Protein AF-R5LLA3-F1 (afdb_monomer)

Nearest PDB structures (foldseek):
  4fir-assembly1_E  TM=3.967E-01  e=8.556E+00  Pyrococcus horikoshii OT3

pLDDT: mean 88.94, std 10.16, range [56.47, 97.12]

Sequence (94 aa):
MMDELNIVFNDYIDAYKDLDIAEKRKEMINNIKEMIAMIEQMATDEGIVLNYLRSREILDLDEGQESEDDYLEALLVYVENFKNILGQYLDKRK

Solvent-accessible surface area (backbone atoms only — not comparable to full-atom values): 5451 Å² total; per-residue (Å²): 116,74,62,60,57,50,48,55,51,49,53,50,52,54,56,55,67,73,45,55,72,35,56,45,53,47,49,56,54,48,55,51,49,51,57,40,50,54,52,50,52,57,27,53,78,69,74,49,88,80,72,80,72,87,65,71,54,72,75,64,70,55,86,45,72,46,53,71,65,56,49,52,51,24,51,50,50,54,53,52,34,41,52,49,39,52,49,53,51,62,62,73,72,109

Foldseek 3Di:
DVVVVVVVVVVVVVVLVPDDQLVVLVVLLVVLVVLLVVLVVVCVVVVHDFDFDDDPLCVPSPSSPDDPVSSVVNSVRSVVRSVRSVVSSVVVVD

Mean predicted aligned error: 5.15 Å

Structure (mmCIF, N/CA/C/O backbone):
data_AF-R5LLA3-F1
#
_entry.id   AF-R5LLA3-F1
#
loop_
_atom_site.group_PDB
_atom_site.id
_atom_site.type_symbol
_atom_site.label_atom_id
_atom_site.label_alt_id
_atom_site.label_comp_id
_atom_site.label_asym_id
_atom_site.label_entity_id
_atom_site.label_seq_id
_atom_site.pdbx_PDB_ins_code
_atom_site.Cartn_x
_atom_site.Cartn_y
_atom_site.Cartn_z
_atom_site.occupancy
_atom_site.B_iso_or_equiv
_atom_site.auth_seq_id
_atom_site.auth_comp_id
_atom_site.auth_asym_id
_atom_site.auth_atom_id
_atom_site.pdbx_PDB_model_num
ATOM 1 N N . MET A 1 1 ? 5.971 -27.893 4.374 1.00 56.47 1 MET A N 1
ATOM 2 C CA . MET A 1 1 ? 5.120 -26.682 4.429 1.00 56.47 1 MET A CA 1
ATOM 3 C C . MET A 1 1 ? 5.923 -25.388 4.464 1.00 56.47 1 MET A C 1
ATOM 5 O O . MET A 1 1 ? 5.511 -24.475 3.771 1.00 56.47 1 MET A O 1
ATOM 9 N N . MET A 1 2 ? 7.051 -25.283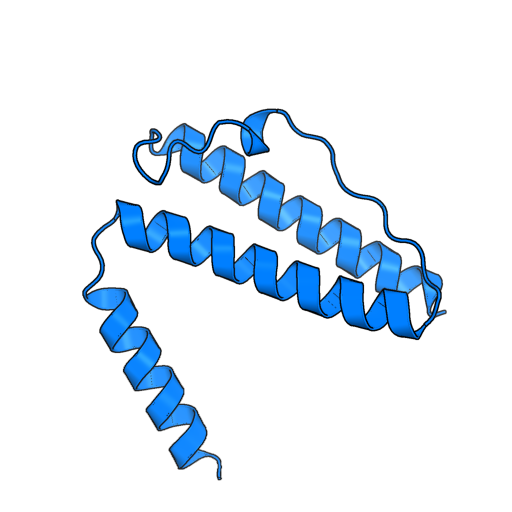 5.188 1.00 59.12 2 MET A N 1
ATOM 10 C CA . MET A 1 2 ? 7.887 -24.066 5.122 1.00 59.12 2 MET A CA 1
ATOM 11 C C . MET A 1 2 ? 8.579 -23.879 3.753 1.00 59.12 2 MET A C 1
ATOM 13 O O . MET A 1 2 ? 8.808 -22.749 3.341 1.00 59.12 2 MET A O 1
ATOM 17 N N . ASP A 1 3 ? 8.854 -24.967 3.023 1.00 79.25 3 ASP A N 1
ATOM 18 C CA . ASP A 1 3 ? 9.576 -24.903 1.741 1.00 79.25 3 ASP A CA 1
ATOM 19 C C . ASP A 1 3 ? 8.727 -24.393 0.568 1.00 79.25 3 ASP A C 1
ATOM 21 O O . ASP A 1 3 ? 9.214 -23.591 -0.216 1.00 79.25 3 ASP A O 1
ATOM 25 N N . GLU A 1 4 ? 7.453 -24.783 0.457 1.00 85.44 4 GLU A N 1
ATOM 26 C CA . GLU A 1 4 ? 6.585 -24.345 -0.654 1.00 85.44 4 GLU A CA 1
ATOM 27 C C . GLU A 1 4 ? 6.253 -22.851 -0.575 1.00 85.44 4 GLU A C 1
ATOM 29 O O . GLU A 1 4 ? 6.324 -22.155 -1.583 1.00 85.44 4 GLU A O 1
ATOM 34 N N . LEU A 1 5 ? 5.957 -22.337 0.625 1.00 87.25 5 LEU A N 1
ATOM 35 C CA . LEU A 1 5 ? 5.698 -20.909 0.825 1.00 87.25 5 LEU A CA 1
ATOM 36 C C . LEU A 1 5 ? 6.935 -20.065 0.485 1.00 87.25 5 LEU A C 1
ATOM 38 O O . LEU A 1 5 ? 6.816 -19.026 -0.158 1.00 87.25 5 LEU A O 1
ATOM 42 N N . ASN A 1 6 ? 8.121 -20.533 0.884 1.00 90.88 6 ASN A N 1
ATOM 43 C CA . ASN A 1 6 ? 9.377 -19.862 0.564 1.00 90.88 6 ASN A CA 1
ATOM 44 C C . ASN A 1 6 ? 9.693 -19.910 -0.937 1.00 90.88 6 ASN A C 1
ATOM 46 O O . ASN A 1 6 ? 10.212 -18.930 -1.460 1.00 90.88 6 ASN A O 1
ATOM 50 N N . ILE A 1 7 ? 9.377 -21.009 -1.633 1.00 93.00 7 ILE A N 1
ATOM 51 C CA . ILE A 1 7 ? 9.528 -21.097 -3.094 1.00 93.00 7 ILE A CA 1
ATOM 52 C C . ILE A 1 7 ? 8.633 -20.059 -3.775 1.00 93.00 7 ILE A C 1
ATOM 54 O O . ILE A 1 7 ? 9.143 -19.234 -4.523 1.00 93.00 7 ILE A O 1
ATOM 58 N N . VAL A 1 8 ? 7.339 -20.022 -3.442 1.00 94.00 8 VAL A N 1
ATOM 59 C CA . VAL A 1 8 ? 6.392 -19.059 -4.033 1.00 94.00 8 VAL A CA 1
ATOM 60 C C . VAL A 1 8 ? 6.809 -17.614 -3.752 1.00 94.00 8 VAL A C 1
ATOM 62 O O . VAL A 1 8 ? 6.733 -16.763 -4.635 1.00 94.00 8 VAL A O 1
ATOM 65 N N . PHE A 1 9 ? 7.282 -17.324 -2.537 1.00 92.75 9 PHE A N 1
ATOM 66 C CA . PHE A 1 9 ? 7.780 -15.993 -2.202 1.00 92.75 9 PHE A CA 1
ATOM 67 C C . PHE A 1 9 ? 9.040 -15.625 -2.997 1.00 92.75 9 PHE A C 1
ATOM 69 O O . PHE A 1 9 ? 9.154 -14.497 -3.470 1.00 92.75 9 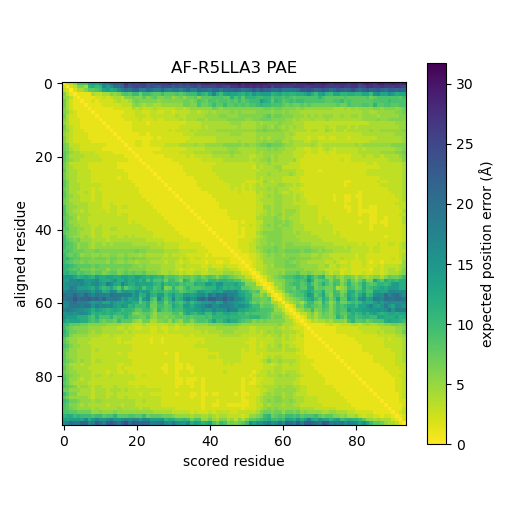PHE A O 1
ATOM 76 N N . ASN A 1 10 ? 9.974 -16.559 -3.180 1.00 95.25 10 ASN A N 1
ATOM 77 C CA . ASN A 1 10 ? 11.164 -16.316 -3.995 1.00 95.25 10 ASN A CA 1
ATOM 78 C C . ASN A 1 10 ? 10.806 -16.092 -5.469 1.00 95.25 10 ASN A C 1
ATOM 80 O O . ASN A 1 10 ? 11.331 -15.154 -6.061 1.00 95.25 10 ASN A O 1
ATOM 84 N N . ASP A 1 11 ? 9.875 -16.873 -6.022 1.00 95.50 11 ASP A N 1
ATOM 85 C CA . ASP A 1 11 ? 9.383 -16.695 -7.394 1.00 95.50 11 ASP A CA 1
ATOM 86 C C . ASP A 1 11 ? 8.740 -15.309 -7.574 1.00 95.50 11 ASP A C 1
ATOM 88 O O . ASP A 1 11 ? 8.994 -14.623 -8.564 1.00 95.50 11 ASP A O 1
ATOM 92 N N . TYR A 1 12 ? 7.958 -14.855 -6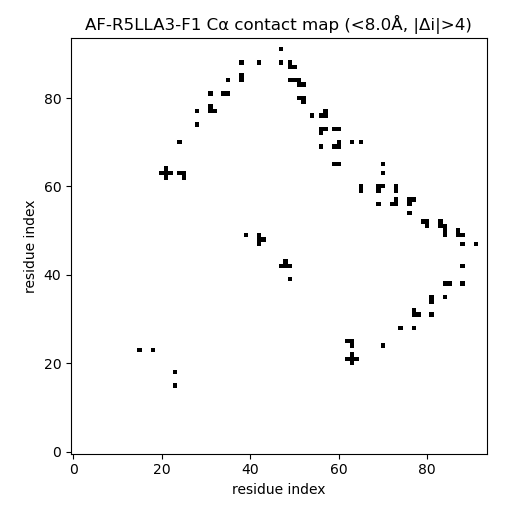.587 1.00 94.38 12 TYR A N 1
ATOM 93 C CA . TYR A 1 12 ? 7.409 -13.497 -6.558 1.00 94.38 12 TYR A CA 1
ATOM 94 C C . TYR A 1 12 ? 8.514 -12.429 -6.536 1.00 94.38 12 TYR A C 1
ATOM 96 O O . TYR A 1 12 ? 8.463 -11.466 -7.299 1.00 94.38 12 TYR A O 1
ATOM 104 N N . ILE A 1 13 ? 9.541 -12.603 -5.698 1.00 96.19 13 ILE A N 1
ATOM 105 C CA . ILE A 1 13 ? 10.670 -11.668 -5.616 1.00 96.19 13 ILE A CA 1
ATOM 106 C C . ILE A 1 13 ? 11.473 -11.637 -6.920 1.00 96.19 13 ILE A C 1
ATOM 108 O O . ILE A 1 13 ? 11.916 -10.564 -7.332 1.00 96.19 13 ILE A O 1
ATOM 112 N N . ASP A 1 14 ? 11.674 -12.778 -7.572 1.00 96.69 14 ASP A N 1
ATOM 113 C CA . ASP A 1 14 ? 12.371 -12.837 -8.854 1.00 96.69 14 ASP A CA 1
ATOM 114 C C . ASP A 1 14 ? 11.555 -12.152 -9.958 1.00 96.69 14 ASP A C 1
ATOM 116 O O . ASP A 1 14 ? 12.100 -11.305 -10.664 1.00 96.69 14 ASP A O 1
ATOM 120 N N . ALA A 1 15 ? 10.238 -12.372 -10.010 1.00 95.94 15 ALA A N 1
ATOM 121 C CA . ALA A 1 15 ? 9.352 -11.628 -10.905 1.00 95.94 15 ALA A CA 1
ATOM 122 C C . ALA A 1 15 ? 9.387 -10.110 -10.634 1.00 95.94 15 ALA A C 1
ATOM 124 O O . ALA A 1 15 ? 9.473 -9.314 -11.567 1.00 95.94 15 ALA A O 1
ATOM 125 N N . TYR A 1 16 ? 9.392 -9.694 -9.362 1.00 96.44 16 TYR A N 1
ATOM 126 C CA . TYR A 1 16 ? 9.497 -8.283 -8.982 1.00 96.44 16 TYR A CA 1
ATOM 127 C C . TYR A 1 16 ? 10.817 -7.651 -9.441 1.00 96.44 16 TYR A C 1
ATOM 129 O O . TYR A 1 16 ? 10.839 -6.493 -9.858 1.00 96.44 16 TYR A O 1
ATOM 137 N N . LYS A 1 17 ? 11.941 -8.380 -9.385 1.00 96.38 17 LYS A N 1
ATOM 138 C CA . LYS A 1 17 ? 13.243 -7.864 -9.850 1.00 96.38 17 LYS A CA 1
ATOM 139 C C . LYS A 1 17 ? 13.230 -7.537 -11.340 1.00 96.38 17 LYS A C 1
ATOM 141 O O . LYS A 1 17 ? 13.865 -6.545 -11.711 1.00 96.38 17 LYS A O 1
ATOM 146 N N . ASP A 1 18 ? 12.501 -8.316 -12.132 1.00 97.12 18 ASP A N 1
ATOM 147 C CA . ASP A 1 18 ? 12.412 -8.174 -13.586 1.00 97.12 18 ASP A CA 1
ATOM 148 C C . ASP A 1 18 ? 11.497 -7.020 -14.036 1.00 97.12 18 ASP A C 1
ATOM 150 O O . ASP A 1 18 ? 11.568 -6.596 -15.190 1.00 97.12 18 ASP A O 1
ATOM 154 N N . LEU A 1 19 ? 10.684 -6.461 -13.132 1.00 96.50 19 LEU A N 1
ATOM 155 C CA . LEU A 1 19 ? 9.875 -5.272 -13.405 1.00 96.50 19 LEU A CA 1
ATOM 156 C C . LEU A 1 19 ? 10.744 -4.028 -13.646 1.00 96.50 19 LEU A C 1
ATOM 158 O O . LEU A 1 19 ? 11.806 -3.839 -13.033 1.00 96.50 19 LEU A O 1
ATOM 162 N N . ASP A 1 20 ? 10.254 -3.125 -14.494 1.00 95.44 20 ASP A N 1
ATOM 163 C CA . ASP A 1 20 ? 10.830 -1.789 -14.614 1.00 95.44 20 ASP A CA 1
ATOM 164 C C . ASP A 1 20 ? 10.533 -0.927 -13.369 1.00 95.44 20 ASP A C 1
ATOM 166 O O . ASP A 1 20 ? 9.815 -1.328 -12.451 1.00 95.44 20 ASP A O 1
ATOM 170 N N . ILE A 1 21 ? 11.145 0.257 -13.289 1.00 92.19 21 ILE A N 1
ATOM 171 C CA . ILE A 1 21 ? 10.991 1.131 -12.118 1.00 92.19 21 ILE A CA 1
ATOM 172 C C . ILE A 1 21 ? 9.552 1.633 -11.956 1.00 92.19 21 ILE A C 1
ATOM 174 O O . ILE A 1 21 ? 9.091 1.730 -10.820 1.00 92.19 21 ILE A O 1
ATOM 178 N N . ALA A 1 22 ? 8.842 1.924 -13.046 1.00 90.75 22 ALA A N 1
ATOM 179 C CA . ALA A 1 22 ? 7.469 2.416 -12.978 1.00 90.75 22 ALA A CA 1
ATOM 180 C C . ALA A 1 22 ? 6.537 1.333 -12.410 1.00 90.75 22 ALA A C 1
ATOM 182 O O . ALA A 1 22 ? 5.753 1.592 -11.498 1.00 90.75 22 ALA A O 1
ATOM 183 N N . GLU A 1 23 ? 6.690 0.094 -12.871 1.00 92.56 23 GLU A N 1
ATOM 184 C CA . GLU A 1 23 ? 5.930 -1.051 -12.375 1.00 92.56 23 GLU A CA 1
ATOM 185 C C . GLU A 1 23 ? 6.303 -1.401 -10.927 1.00 92.56 23 GLU A C 1
ATOM 187 O O . GLU A 1 23 ? 5.418 -1.649 -10.111 1.00 92.56 23 GLU A O 1
ATOM 192 N N . LYS A 1 24 ? 7.584 -1.312 -10.541 1.00 94.19 24 LYS A N 1
ATOM 193 C CA . LYS A 1 24 ? 8.006 -1.474 -9.134 1.00 94.19 24 LYS A CA 1
ATOM 194 C C . LYS A 1 24 ? 7.345 -0.458 -8.206 1.00 94.19 24 LYS A C 1
ATOM 196 O O . LYS A 1 24 ? 6.901 -0.816 -7.117 1.00 94.19 24 LYS A O 1
ATOM 201 N N . ARG A 1 25 ? 7.269 0.808 -8.627 1.00 92.12 25 ARG A N 1
ATOM 202 C CA . ARG A 1 25 ? 6.603 1.875 -7.866 1.00 92.12 25 ARG A CA 1
ATOM 203 C C . ARG A 1 25 ? 5.119 1.572 -7.667 1.00 92.12 25 ARG A C 1
ATOM 205 O O . ARG A 1 25 ? 4.637 1.625 -6.535 1.00 92.12 25 ARG A O 1
ATOM 212 N N . LYS A 1 26 ? 4.415 1.172 -8.733 1.00 90.06 26 LYS A N 1
ATOM 213 C CA . LYS A 1 26 ? 3.011 0.730 -8.647 1.00 90.06 26 LYS A CA 1
ATOM 214 C C . LYS A 1 26 ? 2.846 -0.431 -7.676 1.00 90.06 26 LYS A C 1
ATOM 216 O O . LYS A 1 26 ? 1.979 -0.387 -6.806 1.00 90.06 26 LYS A O 1
ATOM 221 N N . GLU A 1 27 ? 3.700 -1.437 -7.806 1.00 92.75 27 GLU A N 1
ATOM 222 C CA . GLU A 1 27 ? 3.635 -2.654 -7.010 1.00 92.75 27 GLU A CA 1
ATOM 223 C C . GLU A 1 27 ? 3.847 -2.365 -5.518 1.00 92.75 27 GLU A C 1
ATOM 225 O O . GLU A 1 27 ? 3.100 -2.857 -4.675 1.00 92.75 27 GLU A O 1
ATOM 230 N N . MET A 1 28 ? 4.777 -1.478 -5.158 1.00 92.94 28 MET A N 1
ATOM 231 C CA . MET A 1 28 ? 4.967 -1.057 -3.763 1.00 92.94 28 MET A CA 1
ATOM 232 C C . MET A 1 28 ? 3.727 -0.379 -3.169 1.00 92.94 28 MET A C 1
ATOM 234 O O . MET A 1 28 ? 3.343 -0.666 -2.032 1.00 92.94 28 MET A O 1
ATOM 238 N N . ILE A 1 29 ? 3.076 0.501 -3.932 1.00 90.69 29 ILE A N 1
ATOM 239 C CA . ILE A 1 29 ? 1.841 1.163 -3.497 1.00 90.69 29 ILE A CA 1
ATOM 240 C C . ILE A 1 29 ? 0.696 0.150 -3.371 1.00 90.69 29 ILE A C 1
ATOM 242 O O . ILE A 1 29 ? -0.054 0.196 -2.393 1.00 90.69 29 ILE A O 1
ATOM 246 N N . ASN A 1 30 ? 0.572 -0.782 -4.319 1.00 91.62 30 ASN A N 1
ATOM 247 C CA . ASN A 1 30 ? -0.433 -1.844 -4.278 1.00 91.62 30 ASN A CA 1
ATOM 248 C C . ASN A 1 30 ? -0.257 -2.743 -3.053 1.00 91.62 30 ASN A C 1
ATOM 250 O O . ASN A 1 30 ? -1.225 -2.956 -2.330 1.00 91.62 30 ASN A O 1
ATOM 254 N N . ASN A 1 31 ? 0.973 -3.149 -2.735 1.00 94.06 31 ASN A N 1
ATOM 255 C CA . ASN A 1 31 ? 1.270 -3.920 -1.528 1.00 94.06 31 ASN A CA 1
ATOM 256 C C . ASN A 1 31 ? 0.796 -3.203 -0.246 1.00 94.06 31 ASN A C 1
ATOM 258 O O . ASN A 1 31 ? 0.234 -3.826 0.654 1.00 94.06 31 ASN A O 1
ATOM 262 N N . ILE A 1 32 ? 0.948 -1.874 -0.153 1.00 94.25 32 ILE A N 1
ATOM 263 C CA . ILE A 1 32 ? 0.428 -1.113 0.999 1.00 94.25 32 ILE A CA 1
ATOM 264 C C . ILE A 1 32 ? -1.103 -1.056 0.998 1.00 94.25 32 ILE A C 1
ATOM 266 O O . ILE A 1 32 ? -1.720 -1.202 2.056 1.00 94.25 32 ILE A O 1
ATOM 270 N N . LYS A 1 33 ? -1.730 -0.872 -0.168 1.00 92.00 33 LYS A N 1
ATOM 271 C CA . LYS A 1 33 ? -3.195 -0.908 -0.301 1.00 92.00 33 LYS A CA 1
ATOM 272 C C . LYS A 1 33 ? -3.766 -2.262 0.114 1.00 92.00 33 LYS A C 1
ATOM 274 O O . LYS A 1 33 ? -4.778 -2.287 0.807 1.00 92.00 33 LYS A O 1
ATOM 279 N N . GLU A 1 34 ? -3.112 -3.363 -0.242 1.00 95.38 34 GLU A N 1
ATOM 280 C CA . GLU A 1 34 ? -3.508 -4.708 0.184 1.00 95.38 34 GLU A CA 1
ATOM 281 C C . GLU A 1 34 ? -3.423 -4.863 1.703 1.00 95.38 34 GLU A C 1
ATOM 283 O O . GLU A 1 34 ? -4.382 -5.314 2.327 1.00 95.38 34 GLU A O 1
ATOM 288 N N . MET A 1 35 ? -2.330 -4.406 2.325 1.00 95.88 35 MET A N 1
ATOM 289 C CA . MET A 1 35 ? -2.210 -4.403 3.788 1.00 95.88 35 MET A CA 1
ATOM 290 C C . MET A 1 35 ? -3.315 -3.576 4.466 1.00 95.88 35 MET A C 1
ATOM 292 O O . MET A 1 35 ? -3.847 -3.988 5.498 1.00 95.88 35 MET A O 1
ATOM 296 N N . ILE A 1 36 ? -3.686 -2.424 3.896 1.00 94.06 36 ILE A N 1
ATOM 297 C CA . ILE A 1 36 ? -4.814 -1.613 4.377 1.00 94.06 36 ILE A CA 1
ATOM 298 C C . ILE A 1 36 ? -6.130 -2.390 4.247 1.00 94.06 36 ILE A C 1
ATOM 300 O O . ILE A 1 36 ? -6.856 -2.505 5.234 1.00 94.06 36 ILE A O 1
ATOM 304 N N . ALA A 1 37 ? -6.408 -2.968 3.075 1.00 94.75 37 ALA A N 1
ATOM 305 C CA . ALA A 1 37 ? -7.633 -3.719 2.804 1.00 94.75 37 ALA A CA 1
ATOM 306 C C . ALA A 1 37 ? -7.802 -4.924 3.745 1.00 94.75 37 ALA A C 1
ATOM 308 O O . ALA A 1 37 ? -8.911 -5.213 4.196 1.00 94.75 37 ALA A O 1
ATOM 309 N N . MET A 1 38 ? -6.705 -5.601 4.105 1.00 96.69 38 MET A N 1
ATOM 310 C CA . MET A 1 38 ? -6.730 -6.674 5.104 1.00 96.69 38 MET 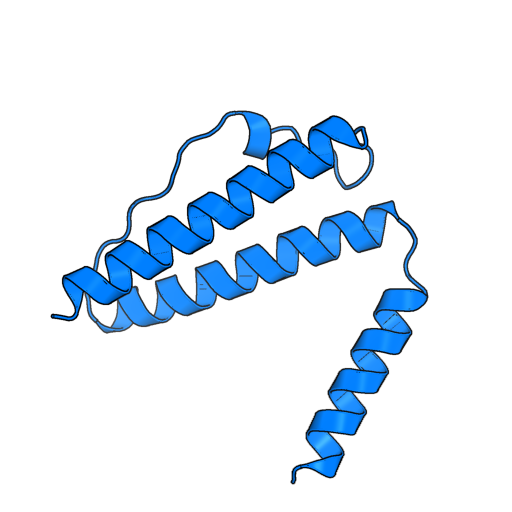A CA 1
ATOM 311 C C . MET A 1 38 ? -7.219 -6.167 6.469 1.00 96.69 38 MET A C 1
ATOM 313 O O . MET A 1 38 ? -8.078 -6.800 7.084 1.00 96.69 38 MET A O 1
ATOM 317 N N . ILE A 1 39 ? -6.727 -5.012 6.933 1.00 96.38 39 ILE A N 1
ATOM 318 C CA . ILE A 1 39 ? -7.167 -4.418 8.207 1.00 96.38 39 ILE A CA 1
ATOM 319 C C . ILE A 1 39 ? -8.620 -3.942 8.116 1.00 96.38 39 ILE A C 1
ATOM 321 O O . ILE A 1 39 ? -9.382 -4.118 9.066 1.00 96.38 39 ILE A O 1
ATOM 325 N N . GLU A 1 40 ? -9.030 -3.361 6.988 1.00 94.75 40 GLU A N 1
ATOM 326 C CA . GLU A 1 40 ? -10.422 -2.955 6.775 1.00 94.75 40 GLU A CA 1
ATOM 327 C C . GLU A 1 40 ? -11.393 -4.122 6.849 1.00 94.75 40 GLU A C 1
ATOM 329 O O . GLU A 1 40 ? -12.450 -3.995 7.469 1.00 94.75 40 GLU A O 1
ATOM 334 N N . GLN A 1 41 ? -11.044 -5.253 6.233 1.00 96.56 41 GLN A N 1
ATOM 335 C CA . GLN A 1 41 ? -11.875 -6.446 6.283 1.00 96.56 41 GLN A CA 1
ATOM 336 C C . GLN A 1 41 ? -12.015 -6.928 7.730 1.00 96.56 41 GLN A C 1
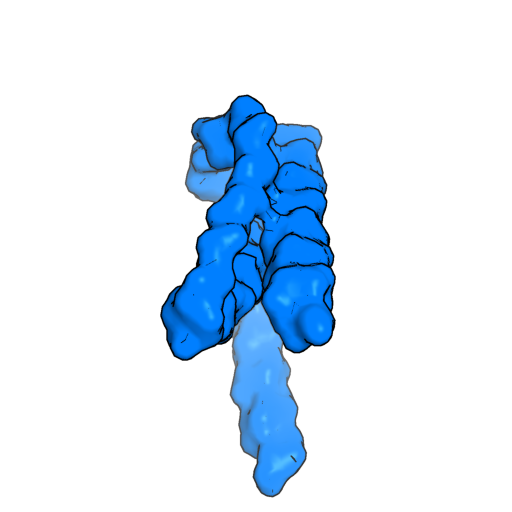ATOM 338 O O . GLN A 1 41 ? -13.131 -7.130 8.202 1.00 96.56 41 GLN A O 1
ATOM 343 N N . MET A 1 42 ? -10.901 -7.004 8.466 1.00 96.19 42 MET A N 1
ATOM 344 C CA . MET A 1 42 ? -10.907 -7.373 9.886 1.00 96.19 42 MET A CA 1
ATOM 345 C C . MET A 1 42 ? -11.756 -6.415 10.733 1.00 96.19 42 MET A C 1
ATOM 347 O O . MET A 1 42 ? -12.512 -6.848 11.598 1.00 96.19 42 MET A O 1
ATOM 351 N N . ALA A 1 43 ? -11.655 -5.109 10.489 1.00 95.81 43 ALA A N 1
ATOM 352 C CA . ALA A 1 43 ? -12.445 -4.110 11.197 1.00 95.81 43 ALA A CA 1
ATOM 353 C C . ALA A 1 43 ? -13.935 -4.196 10.847 1.00 95.81 43 ALA A C 1
ATOM 355 O O . ALA A 1 43 ? -14.773 -4.092 11.739 1.00 95.81 43 ALA A O 1
ATOM 356 N N . THR A 1 44 ? -14.265 -4.434 9.577 1.00 95.50 44 THR A N 1
ATOM 357 C CA . THR A 1 44 ? -15.643 -4.616 9.103 1.00 95.50 44 THR A CA 1
ATOM 358 C C . THR A 1 44 ? -16.296 -5.817 9.777 1.00 95.50 44 THR A C 1
ATOM 360 O O . THR A 1 44 ? -17.414 -5.695 10.281 1.00 95.50 44 THR A O 1
ATOM 363 N N . ASP A 1 45 ? -15.580 -6.940 9.860 1.00 96.44 45 ASP A N 1
ATOM 364 C CA . ASP A 1 45 ? -16.050 -8.161 10.524 1.00 96.44 45 ASP A CA 1
ATOM 365 C C . ASP A 1 45 ? -16.318 -7.938 12.026 1.00 96.44 45 ASP A C 1
ATOM 367 O O . ASP A 1 45 ? -17.204 -8.566 12.608 1.00 96.44 45 ASP A O 1
ATOM 371 N N . GLU A 1 46 ? -15.593 -7.005 12.651 1.00 95.56 46 GLU A N 1
ATOM 372 C CA . GLU A 1 46 ? -15.740 -6.621 14.061 1.00 95.56 46 GLU A CA 1
ATOM 373 C C . GLU A 1 46 ? -16.668 -5.402 14.276 1.00 95.56 46 GLU A C 1
ATOM 375 O O . GLU A 1 46 ? -16.867 -4.964 15.410 1.00 95.56 46 GLU A O 1
ATOM 380 N N . GLY A 1 47 ? -17.262 -4.838 13.215 1.00 95.00 47 GLY A N 1
ATOM 381 C CA . GLY A 1 47 ? -18.121 -3.647 13.298 1.00 95.00 47 GLY A CA 1
ATOM 382 C C . GLY A 1 47 ? -17.380 -2.354 13.676 1.00 95.00 47 GLY A C 1
ATOM 383 O O . GLY A 1 47 ? -17.993 -1.393 14.147 1.00 95.00 47 GLY A O 1
ATOM 384 N N . ILE A 1 48 ? -16.062 -2.316 13.484 1.00 95.19 48 ILE A N 1
ATOM 385 C CA . ILE A 1 48 ? -15.191 -1.179 13.777 1.00 95.19 48 ILE A CA 1
ATOM 386 C C . ILE A 1 48 ? -15.134 -0.248 12.561 1.00 95.19 48 ILE A C 1
ATOM 388 O O . ILE A 1 48 ? -14.740 -0.638 11.467 1.00 95.19 48 ILE A O 1
ATOM 392 N N . VAL A 1 49 ? -15.454 1.032 12.762 1.00 93.06 49 VAL A N 1
ATOM 393 C CA . VAL A 1 49 ? -15.305 2.066 11.722 1.00 93.06 49 VAL A CA 1
ATOM 394 C C . VAL A 1 49 ? -13.898 2.662 11.777 1.00 93.06 49 VAL A C 1
ATOM 396 O O . VAL A 1 49 ? -13.497 3.179 12.823 1.00 93.06 49 VAL A O 1
ATOM 399 N N . LEU A 1 50 ? -13.160 2.646 10.668 1.00 93.50 50 LEU A N 1
ATOM 400 C CA . LEU A 1 50 ? -11.820 3.238 10.545 1.00 93.50 50 LEU A CA 1
ATOM 401 C C . LEU A 1 50 ? -11.869 4.567 9.777 1.00 93.50 50 LEU A C 1
ATOM 403 O O . LEU A 1 50 ? -12.718 4.764 8.911 1.00 93.50 50 LEU A O 1
ATOM 407 N N . ASN A 1 51 ? -10.961 5.491 10.101 1.00 91.94 51 ASN A N 1
ATOM 408 C CA . ASN A 1 51 ? -10.845 6.787 9.428 1.00 91.94 51 ASN A CA 1
ATOM 409 C C . ASN A 1 51 ? -9.529 6.913 8.666 1.00 91.94 51 ASN A C 1
ATOM 411 O O . ASN A 1 51 ? -8.458 6.669 9.219 1.00 91.94 51 ASN A O 1
ATOM 415 N N . TYR A 1 52 ? -9.621 7.402 7.437 1.00 88.31 52 TYR A N 1
ATOM 416 C CA . TYR A 1 52 ? -8.498 7.621 6.535 1.00 88.31 52 TYR A CA 1
ATOM 417 C C . TYR A 1 52 ? -7.843 8.985 6.734 1.00 88.31 52 TYR A C 1
ATOM 419 O O . TYR A 1 52 ? -8.530 9.986 6.963 1.00 88.31 52 TYR A O 1
ATOM 427 N N . LEU A 1 53 ? -6.521 9.037 6.565 1.00 85.81 53 LEU A N 1
ATOM 428 C CA . LEU A 1 53 ? -5.817 10.297 6.362 1.00 85.81 53 LEU A CA 1
ATOM 429 C C . LEU A 1 53 ? -6.189 10.855 4.984 1.00 85.81 53 LEU A C 1
ATOM 431 O O . LEU A 1 53 ? -6.250 10.128 3.994 1.00 85.81 53 LEU A O 1
ATOM 435 N N . ARG A 1 54 ? -6.440 12.163 4.918 1.00 75.50 54 ARG A N 1
ATOM 436 C CA . ARG A 1 54 ? -6.669 12.875 3.657 1.00 75.50 54 ARG A CA 1
ATOM 437 C C . ARG A 1 54 ? -5.404 13.649 3.310 1.00 75.50 54 ARG A C 1
ATOM 439 O O . ARG A 1 54 ? -5.049 14.563 4.047 1.00 75.50 54 ARG A O 1
ATOM 446 N N . SER A 1 55 ? -4.760 13.308 2.199 1.00 76.62 55 SER A N 1
ATOM 447 C CA . SER A 1 55 ? -3.640 14.075 1.643 1.00 76.62 55 SER A CA 1
ATOM 448 C C . SER A 1 55 ? -3.833 14.288 0.150 1.00 76.62 55 SER A C 1
ATOM 450 O O . SER A 1 55 ? -4.444 13.450 -0.514 1.00 76.62 55 SER A O 1
ATOM 452 N N . ARG A 1 56 ? -3.312 15.406 -0.363 1.00 74.00 56 ARG A N 1
ATOM 453 C CA . ARG A 1 56 ? -3.333 15.703 -1.800 1.00 74.00 56 ARG A CA 1
ATOM 454 C C . ARG A 1 56 ? -2.341 14.836 -2.570 1.00 74.00 56 ARG A C 1
ATOM 456 O O . ARG A 1 56 ? -2.722 14.357 -3.622 1.00 74.00 56 ARG A O 1
ATOM 463 N N . GLU A 1 57 ? -1.214 14.476 -1.957 1.00 68.00 57 GLU A N 1
ATOM 464 C CA . GLU A 1 57 ? -0.170 13.651 -2.596 1.00 68.00 57 GLU A CA 1
ATOM 465 C C . GLU A 1 57 ? -0.629 12.230 -2.985 1.00 68.00 57 GLU A C 1
ATOM 467 O O . GLU A 1 57 ? 0.029 11.540 -3.750 1.00 68.00 57 GLU A O 1
ATOM 472 N N . ILE A 1 58 ? -1.779 11.756 -2.482 1.00 65.06 58 ILE A N 1
ATOM 473 C CA . ILE A 1 58 ? -2.373 10.479 -2.926 1.00 65.06 58 ILE A CA 1
ATOM 474 C C . ILE A 1 58 ? -3.011 10.607 -4.325 1.00 65.06 58 ILE A C 1
ATOM 476 O O . ILE A 1 58 ? -3.201 9.598 -5.005 1.00 65.06 58 ILE A O 1
ATOM 480 N N . LEU A 1 59 ? -3.372 11.824 -4.745 1.00 59.19 59 LEU A N 1
ATOM 481 C CA . LEU A 1 59 ? -4.077 12.100 -6.001 1.00 59.19 59 LEU A CA 1
ATOM 482 C C . LEU A 1 59 ? -3.135 12.253 -7.204 1.00 59.19 59 LEU A C 1
ATOM 484 O O . LEU A 1 59 ? -3.626 12.225 -8.329 1.00 59.19 59 LEU A O 1
ATOM 488 N N . ASP A 1 60 ? -1.825 12.370 -6.970 1.00 58.47 60 ASP A N 1
ATOM 489 C CA . ASP A 1 60 ? -0.839 12.787 -7.979 1.00 58.47 60 ASP A CA 1
ATOM 490 C C . ASP A 1 60 ? 0.008 11.628 -8.554 1.00 58.47 60 ASP A C 1
ATOM 492 O O . ASP A 1 60 ? 0.972 11.857 -9.280 1.00 58.47 60 ASP A O 1
ATOM 496 N N . LEU A 1 61 ? -0.354 10.366 -8.283 1.00 69.00 61 LEU A N 1
ATOM 497 C CA . LEU A 1 61 ? 0.319 9.209 -8.888 1.00 69.00 61 LEU A CA 1
ATOM 498 C C . LEU A 1 61 ? -0.138 9.001 -10.343 1.00 69.00 61 LEU A C 1
ATOM 500 O O . LEU A 1 61 ? -1.220 8.463 -10.589 1.00 69.00 61 LEU A O 1
ATOM 504 N N . ASP A 1 62 ? 0.711 9.380 -11.299 1.00 68.50 62 ASP A N 1
ATOM 505 C CA . ASP A 1 62 ? 0.490 9.237 -12.747 1.00 68.50 62 ASP A CA 1
ATOM 506 C C . ASP A 1 62 ? 0.997 7.882 -13.269 1.00 68.50 62 ASP A C 1
ATOM 508 O O . ASP A 1 62 ? 1.923 7.798 -14.071 1.00 68.50 62 ASP A O 1
ATOM 512 N N . GLU A 1 63 ? 0.429 6.787 -12.757 1.00 71.12 63 GLU A N 1
ATOM 513 C CA . GLU A 1 63 ? 0.731 5.420 -13.211 1.00 71.12 63 GLU A CA 1
ATOM 514 C C . GLU A 1 63 ? 2.243 5.107 -13.349 1.00 71.12 63 GLU A C 1
ATOM 516 O O . GLU A 1 63 ? 2.679 4.474 -14.318 1.00 71.12 63 GLU A O 1
ATOM 521 N N . GLY A 1 64 ? 3.064 5.502 -12.373 1.00 70.06 64 GLY A N 1
ATOM 522 C CA . GLY A 1 64 ? 4.502 5.218 -12.358 1.00 70.06 64 GLY A CA 1
ATOM 523 C C . GLY A 1 64 ? 5.351 6.203 -13.172 1.00 70.06 64 GLY A C 1
ATOM 524 O O . GLY A 1 64 ? 6.57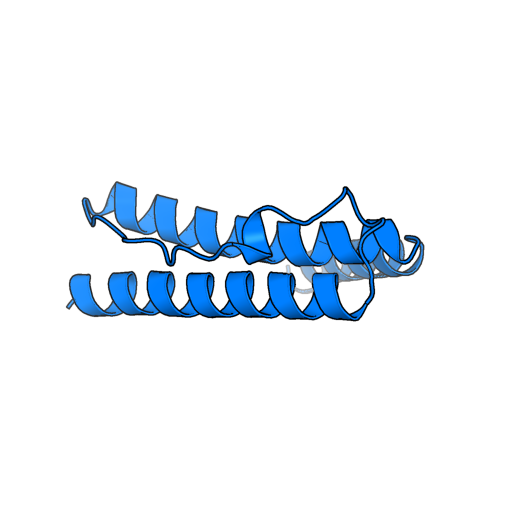0 6.028 -13.237 1.00 70.06 64 GLY A O 1
ATOM 525 N N . GLN A 1 65 ? 4.735 7.209 -13.802 1.00 75.06 65 GLN A N 1
ATOM 526 C CA . GLN A 1 65 ? 5.409 8.293 -14.530 1.00 75.06 65 GLN A CA 1
ATOM 527 C C . GLN A 1 65 ? 5.710 9.512 -13.648 1.00 75.06 65 GLN A C 1
ATOM 529 O O . GLN A 1 65 ? 6.331 10.469 -14.115 1.00 75.06 65 GLN A O 1
ATOM 534 N N . GLU A 1 66 ? 5.303 9.484 -12.380 1.00 83.25 66 GLU A N 1
ATOM 535 C CA . GLU A 1 66 ? 5.600 10.540 -11.421 1.00 83.25 66 GLU A CA 1
ATOM 536 C C . GLU A 1 66 ? 7.115 10.727 -11.194 1.00 83.25 66 GLU A C 1
ATOM 538 O O . GLU A 1 66 ? 7.937 9.817 -11.405 1.00 83.25 66 GLU A O 1
ATOM 543 N N . SER A 1 67 ? 7.512 11.924 -10.748 1.00 88.19 67 SER A N 1
ATOM 544 C CA . SER A 1 67 ? 8.906 12.150 -10.370 1.00 88.19 67 SER A CA 1
ATOM 545 C C . SER A 1 67 ? 9.292 11.281 -9.167 1.00 88.19 67 SER A C 1
ATOM 547 O O . SER A 1 67 ? 8.450 10.695 -8.486 1.00 88.19 67 SER A O 1
ATOM 549 N N . GLU A 1 68 ? 10.593 11.135 -8.912 1.00 89.69 68 GLU A N 1
ATOM 550 C CA . GLU A 1 68 ? 11.046 10.396 -7.729 1.00 89.69 68 GLU A CA 1
ATOM 551 C C . GLU A 1 68 ? 10.542 11.026 -6.425 1.00 89.69 68 GLU A C 1
ATOM 553 O O . GLU A 1 68 ? 10.102 10.290 -5.545 1.00 89.69 68 GLU A O 1
ATOM 558 N N . ASP A 1 69 ? 10.542 12.358 -6.334 1.00 90.19 69 ASP A N 1
ATOM 559 C CA . ASP A 1 69 ? 10.043 13.075 -5.159 1.00 90.19 69 ASP A CA 1
ATOM 560 C C . ASP A 1 69 ? 8.536 12.840 -4.975 1.00 90.19 69 ASP A C 1
ATOM 562 O O . ASP A 1 69 ? 8.126 12.404 -3.900 1.00 90.19 69 ASP A O 1
ATOM 566 N N . A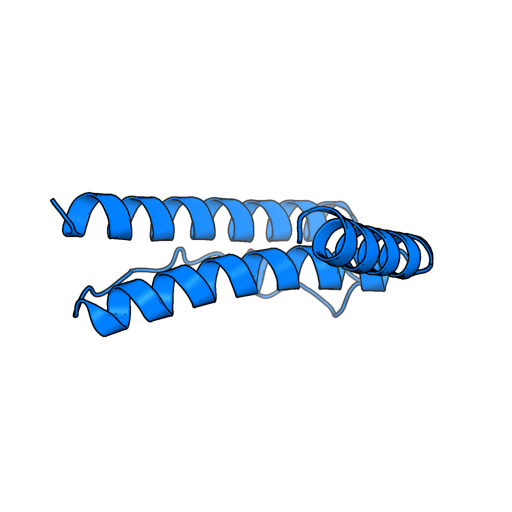SP A 1 70 ? 7.733 12.994 -6.036 1.00 87.31 70 ASP A N 1
ATOM 567 C CA . ASP A 1 70 ? 6.278 12.764 -5.985 1.00 87.31 70 ASP A CA 1
ATOM 568 C C . ASP A 1 70 ? 5.951 11.324 -5.547 1.00 87.31 70 ASP A C 1
ATOM 570 O O . ASP A 1 70 ? 5.086 11.089 -4.698 1.00 87.31 70 ASP A O 1
ATOM 574 N N . TYR A 1 71 ? 6.685 10.338 -6.080 1.00 90.00 71 TYR A N 1
ATOM 575 C CA . TYR A 1 71 ? 6.536 8.942 -5.675 1.00 90.00 7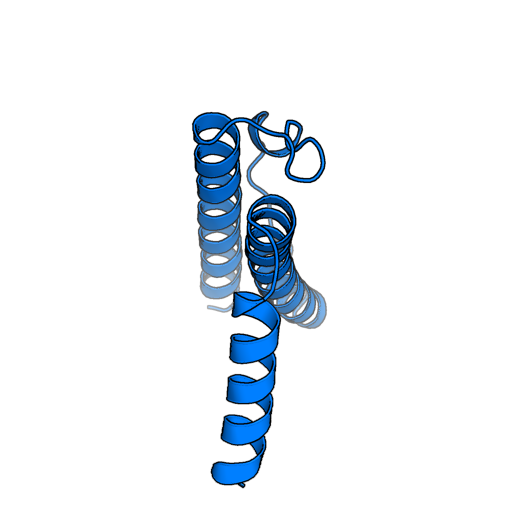1 TYR A CA 1
ATOM 576 C C . TYR A 1 71 ? 6.844 8.744 -4.185 1.00 90.00 71 TYR A C 1
ATOM 578 O O . TYR A 1 71 ? 6.092 8.065 -3.481 1.00 90.00 71 TYR A O 1
ATOM 586 N N . LEU A 1 72 ? 7.951 9.307 -3.689 1.00 91.81 72 LEU A N 1
ATOM 587 C CA . LEU A 1 72 ? 8.364 9.160 -2.291 1.00 91.81 72 LEU A CA 1
ATOM 588 C C . LEU A 1 72 ? 7.395 9.858 -1.330 1.00 91.81 72 LEU A C 1
ATOM 590 O O . LEU A 1 72 ? 7.097 9.315 -0.261 1.00 91.81 72 LEU A O 1
ATOM 594 N N . GLU A 1 73 ? 6.877 11.024 -1.709 1.00 90.88 73 GLU A N 1
ATOM 595 C CA . GLU A 1 73 ? 5.861 11.752 -0.953 1.00 90.88 73 GLU A CA 1
ATOM 596 C C . GLU A 1 73 ? 4.559 10.950 -0.875 1.00 90.88 73 GLU A C 1
ATOM 598 O O . GLU A 1 73 ? 4.058 10.691 0.226 1.00 90.88 73 GLU A O 1
ATOM 603 N N . ALA A 1 74 ? 4.056 10.453 -2.009 1.00 89.44 74 ALA A N 1
ATOM 604 C CA . ALA A 1 74 ? 2.876 9.596 -2.045 1.00 89.44 74 ALA A CA 1
ATOM 605 C C . ALA A 1 74 ? 3.075 8.319 -1.212 1.00 89.44 74 ALA A C 1
ATOM 607 O O . ALA A 1 74 ? 2.224 7.975 -0.383 1.00 89.44 74 ALA A O 1
ATOM 608 N N . LEU A 1 75 ? 4.217 7.639 -1.373 1.00 91.81 75 LEU A N 1
ATOM 609 C CA . LEU A 1 75 ? 4.573 6.435 -0.621 1.00 91.81 75 LEU A CA 1
ATOM 610 C C . LEU A 1 75 ? 4.537 6.688 0.890 1.00 91.81 75 LEU A C 1
ATOM 612 O O . LEU A 1 75 ? 3.959 5.889 1.634 1.00 91.81 75 LEU A O 1
ATOM 616 N N . LEU A 1 76 ? 5.102 7.809 1.349 1.00 93.06 76 LEU A N 1
ATOM 617 C CA . LEU A 1 76 ? 5.062 8.196 2.756 1.00 93.06 76 LEU A CA 1
ATOM 618 C C . LEU A 1 76 ? 3.620 8.353 3.246 1.00 93.06 76 LEU A C 1
ATOM 620 O O . LEU A 1 76 ? 3.284 7.836 4.313 1.00 93.06 76 LEU A O 1
ATOM 624 N N . VAL A 1 77 ? 2.746 9.005 2.474 1.00 91.81 77 VAL A N 1
ATOM 625 C CA . VAL A 1 77 ? 1.340 9.151 2.870 1.00 91.81 77 VAL A CA 1
ATOM 626 C C . VAL A 1 77 ? 0.641 7.792 2.970 1.00 91.81 77 VAL A C 1
ATOM 628 O O . VAL A 1 77 ? -0.078 7.561 3.944 1.00 91.81 77 VAL A O 1
ATOM 631 N N . TYR A 1 78 ? 0.853 6.872 2.022 1.00 92.50 78 TYR A N 1
ATOM 632 C CA . TYR A 1 78 ? 0.278 5.522 2.102 1.00 92.50 78 TYR A CA 1
ATOM 633 C C . TYR A 1 78 ? 0.749 4.776 3.358 1.00 92.50 78 TYR A C 1
ATOM 635 O O . TYR A 1 78 ? -0.071 4.172 4.056 1.00 92.50 78 TYR A O 1
ATOM 643 N N . VAL A 1 79 ? 2.040 4.868 3.692 1.00 94.88 79 VAL A N 1
ATOM 644 C CA . VAL A 1 79 ? 2.611 4.280 4.915 1.00 94.88 79 VAL A CA 1
ATOM 645 C C . VAL A 1 79 ? 2.001 4.896 6.178 1.00 94.88 79 VAL A C 1
ATOM 647 O O . VAL A 1 79 ? 1.621 4.165 7.095 1.00 94.88 79 VAL A O 1
ATOM 650 N N . GLU A 1 80 ? 1.875 6.222 6.250 1.00 95.06 80 GLU A N 1
ATOM 651 C CA . GLU A 1 80 ? 1.268 6.898 7.405 1.00 95.06 80 GLU A CA 1
ATOM 652 C C . GLU A 1 80 ? -0.223 6.575 7.540 1.00 95.06 80 GLU A C 1
ATOM 654 O O . GLU A 1 80 ? -0.719 6.350 8.647 1.00 95.06 80 GLU A O 1
ATOM 659 N N . ASN A 1 81 ? -0.938 6.462 6.420 1.00 92.88 81 ASN A N 1
ATOM 660 C CA . ASN A 1 81 ? -2.335 6.057 6.430 1.00 92.88 81 ASN A CA 1
ATOM 661 C C . ASN A 1 81 ? -2.497 4.618 6.942 1.00 92.88 81 ASN A C 1
ATOM 663 O O . ASN A 1 81 ? -3.342 4.375 7.803 1.00 92.88 81 ASN A O 1
ATOM 667 N N . PHE A 1 82 ? -1.645 3.689 6.498 1.00 94.62 82 PHE A N 1
ATOM 668 C CA . PHE A 1 82 ? -1.606 2.323 7.024 1.00 94.62 82 PHE A CA 1
ATOM 669 C C . PHE A 1 82 ? -1.370 2.296 8.542 1.00 94.62 82 PHE A C 1
ATOM 671 O O . PHE A 1 82 ? -2.142 1.671 9.271 1.00 94.62 82 PHE A O 1
ATOM 678 N N . LYS A 1 83 ? -0.359 3.021 9.045 1.00 96.00 83 LYS A N 1
ATOM 679 C CA . LYS A 1 83 ? -0.075 3.108 10.490 1.00 96.00 83 LYS A CA 1
ATOM 680 C C . LYS A 1 83 ? -1.274 3.638 11.276 1.00 96.00 83 LYS A C 1
ATOM 682 O O . LYS A 1 83 ? -1.611 3.091 12.324 1.00 96.00 83 LYS A O 1
ATOM 687 N N . ASN A 1 84 ? -1.927 4.684 10.771 1.00 95.00 84 ASN A N 1
ATOM 688 C CA . ASN A 1 84 ? -3.112 5.277 11.385 1.00 95.00 84 ASN A CA 1
ATOM 689 C C . ASN A 1 84 ? -4.298 4.293 11.439 1.00 95.00 84 ASN A C 1
ATOM 691 O O . ASN A 1 84 ? -4.957 4.180 12.473 1.00 95.00 84 ASN A O 1
ATOM 695 N N . ILE A 1 85 ? -4.552 3.561 10.353 1.00 95.06 85 ILE A N 1
ATOM 696 C CA . ILE A 1 85 ? -5.618 2.550 10.262 1.00 95.06 85 ILE A CA 1
ATOM 697 C C . ILE A 1 85 ? -5.348 1.397 11.232 1.00 95.06 85 ILE A C 1
ATOM 699 O O . ILE A 1 85 ? -6.229 1.036 12.014 1.00 95.06 85 ILE A O 1
ATOM 703 N N . LEU A 1 86 ? -4.117 0.877 11.251 1.00 96.19 86 LEU A N 1
ATOM 704 C CA . LEU A 1 86 ? -3.699 -0.163 12.190 1.00 96.19 86 LEU A CA 1
ATOM 705 C C . LEU A 1 86 ? -3.831 0.303 13.646 1.00 96.19 86 LEU A C 1
ATOM 707 O O . LEU A 1 86 ? -4.369 -0.425 14.477 1.00 96.19 86 LEU A O 1
ATOM 711 N N . GLY A 1 87 ? -3.385 1.524 13.957 1.00 96.12 87 GLY A N 1
ATOM 712 C CA . GLY A 1 87 ? -3.507 2.109 15.293 1.00 96.12 87 GLY A CA 1
ATOM 713 C C . GLY A 1 87 ? -4.961 2.205 15.756 1.00 96.12 87 GLY A C 1
ATOM 714 O O . GLY A 1 87 ? -5.293 1.745 16.846 1.00 96.12 87 GLY A O 1
ATOM 715 N N . GLN A 1 88 ? -5.851 2.716 14.898 1.00 95.81 88 GLN A N 1
ATOM 716 C CA . GLN A 1 88 ? -7.286 2.773 15.188 1.00 95.81 88 GLN A CA 1
ATOM 717 C C . GLN A 1 88 ? -7.899 1.390 15.412 1.00 95.81 88 GLN A C 1
ATOM 719 O O . GLN A 1 88 ? -8.701 1.234 16.333 1.00 95.81 88 GLN A O 1
ATOM 724 N N . TYR A 1 89 ? -7.543 0.402 14.586 1.00 96.00 89 TYR A N 1
ATOM 725 C CA . TYR A 1 89 ? -8.029 -0.967 14.743 1.00 96.00 89 TYR A CA 1
ATOM 726 C C . TYR A 1 89 ? -7.594 -1.559 16.092 1.00 96.00 89 TYR A C 1
ATOM 728 O O . TYR A 1 89 ? -8.430 -2.044 16.852 1.00 96.00 89 TYR A O 1
ATOM 736 N N . LEU A 1 90 ? -6.308 -1.443 16.441 1.00 95.31 90 LEU A N 1
ATOM 737 C CA . LEU A 1 90 ? -5.767 -1.963 17.700 1.00 95.31 90 LEU A CA 1
ATOM 738 C C . LEU A 1 90 ? -6.352 -1.277 18.941 1.00 95.31 90 LEU A C 1
ATOM 740 O O . LEU A 1 90 ? -6.542 -1.935 19.963 1.00 95.31 90 LEU A O 1
ATOM 744 N N . ASP A 1 91 ? -6.633 0.025 18.877 1.00 94.94 91 ASP A N 1
ATOM 745 C CA . ASP A 1 91 ? -7.194 0.762 20.011 1.00 94.94 91 ASP A CA 1
ATOM 746 C C . ASP A 1 91 ? -8.687 0.504 20.219 1.00 94.94 91 ASP A C 1
ATOM 748 O O . ASP A 1 91 ? -9.130 0.452 21.362 1.00 94.94 91 ASP A O 1
ATOM 752 N N . LYS A 1 92 ? -9.461 0.302 19.146 1.00 91.06 92 LYS A N 1
ATOM 753 C CA . LYS A 1 92 ? -10.910 0.035 19.231 1.00 91.06 92 LYS A CA 1
ATOM 754 C C . LYS A 1 92 ? -11.254 -1.413 19.578 1.00 91.06 92 LYS A C 1
ATOM 756 O O . LYS A 1 92 ? -12.405 -1.693 19.894 1.00 91.06 92 LYS A O 1
ATOM 761 N N . ARG A 1 93 ? -10.272 -2.315 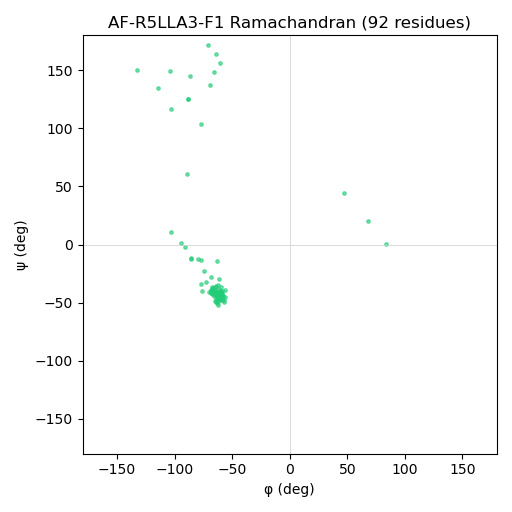19.514 1.00 80.62 93 ARG A N 1
ATOM 762 C CA . ARG A 1 93 ? -10.402 -3.725 19.909 1.00 80.62 93 ARG A CA 1
ATOM 763 C C . ARG A 1 93 ? -10.176 -3.964 21.410 1.00 80.62 93 ARG A C 1
ATOM 765 O O . ARG A 1 93 ? -10.415 -5.074 21.883 1.00 80.62 93 ARG A O 1
ATOM 772 N N . LYS A 1 94 ? -9.658 -2.965 22.132 1.00 69.25 94 LYS A N 1
ATOM 773 C CA . LYS A 1 94 ? -9.481 -2.997 23.594 1.00 69.25 94 LYS A CA 1
ATOM 774 C C . LYS A 1 94 ? -10.802 -2.732 24.304 1.00 69.25 94 LYS A C 1
ATOM 776 O O . LYS A 1 94 ? -11.020 -3.394 25.341 1.00 69.25 94 LYS A O 1
#

Secondary structure (DSSP, 8-state):
-HHHHHHHHHHHHHHHHHS-HHHHHHHHHHHHHHHHHHHHHHHHHTTPPP-PPP-GGGS---TT-S-HHHHHHHHHHHHHHHHHHHHHHHHHT-

Radius of gyration: 15.91 Å; Cα contacts (8 Å, |Δi|>4): 59; chains: 1; bounding box: 31×42×38 Å